Protein AF-F4W8T7-F1 (afdb_monomer)

Mean predicted aligned error: 11.34 Å

pLDDT: mean 70.61, std 18.87, range [29.77, 95.38]

Secondary structure (DSSP, 8-state):
--EEEEEEEEEEE-GGG--------TT---THHHHHHHHHTT-EEEEEE-SS-SSHHHHHHHHHHHHHHHHHHHHHHHSEEEEEEEEEEEEE-SS-EEEEEEEPPPEEEETTS-HHHHHIIIIIHHHHHHHHHHHHHTT-

Nearest PDB structures (foldseek):
  8ji1-assembly1_B-2  TM=2.856E-01  e=7.007E-01  Plasmodium falciparum
  3k5e-assembly2_B  TM=2.995E-01  e=7.930E-01  Homo sapiens
  2xae-assembly1_B  TM=3.652E-01  e=3.962E+00  Homo sapiens
  2zf3-assembly2_D  TM=2.822E-01  e=9.547E-01  Chromobacterium violaceum
  6hkx-assembly1_A  TM=2.623E-01  e=1.384E+00  Homo sapiens

Solvent-accessible surface area (backbone atoms only — not comparable to full-atom values): 8208 Å² total; per-residue (Å²): 109,63,40,53,34,36,43,38,39,41,35,31,56,62,79,87,82,66,85,75,90,84,81,82,79,97,78,80,90,52,80,72,48,59,67,48,44,36,68,72,52,59,47,45,78,49,76,49,72,47,89,81,50,83,48,70,67,62,45,50,59,67,45,39,61,61,53,52,51,55,51,49,58,46,18,73,75,50,56,24,28,36,38,37,45,34,40,38,37,36,48,32,59,99,90,49,73,48,80,46,75,46,72,45,73,71,40,82,40,46,76,84,54,59,62,68,64,45,43,44,66,54,47,48,49,70,52,46,56,65,49,53,60,50,55,60,68,71,71,113

Structure (mmCIF, N/CA/C/O backbone):
data_AF-F4W8T7-F1
#
_entry.id   AF-F4W8T7-F1
#
loop_
_atom_site.group_PDB
_atom_site.id
_atom_site.type_symbol
_atom_site.label_atom_id
_atom_site.label_alt_id
_atom_site.label_comp_id
_atom_site.label_asym_id
_atom_site.label_entity_id
_atom_site.label_seq_id
_atom_site.pdbx_PDB_ins_code
_atom_site.Cartn_x
_atom_site.Cartn_y
_atom_site.Cartn_z
_atom_site.occupancy
_atom_site.B_iso_or_equiv
_atom_site.auth_seq_id
_atom_site.auth_comp_id
_atom_site.auth_asym_id
_atom_site.auth_atom_id
_atom_site.pdbx_PDB_model_num
ATOM 1 N N . MET A 1 1 ? 9.754 -7.890 -20.871 1.00 45.62 1 MET A N 1
ATOM 2 C CA . MET A 1 1 ? 9.821 -7.320 -19.518 1.00 45.62 1 MET A CA 1
ATOM 3 C C . MET A 1 1 ? 8.968 -8.198 -18.635 1.00 45.62 1 MET A C 1
ATOM 5 O O . MET A 1 1 ? 7.752 -8.147 -18.746 1.00 45.62 1 MET A O 1
ATOM 9 N N . THR A 1 2 ? 9.601 -9.090 -17.881 1.00 39.44 2 THR A N 1
ATOM 10 C CA . THR A 1 2 ? 8.903 -9.919 -16.893 1.00 39.44 2 THR A CA 1
ATOM 11 C C . THR A 1 2 ? 8.997 -9.175 -15.579 1.00 39.44 2 THR A C 1
ATOM 13 O O . THR A 1 2 ? 10.105 -8.836 -15.172 1.00 39.44 2 THR A O 1
ATOM 16 N N . LEU A 1 3 ? 7.847 -8.862 -14.989 1.00 50.06 3 LEU A N 1
ATOM 17 C CA . LEU A 1 3 ? 7.747 -8.093 -13.760 1.00 50.06 3 LEU A CA 1
ATOM 18 C C . LEU A 1 3 ? 7.108 -8.974 -12.692 1.00 50.06 3 LEU A C 1
ATOM 20 O O . LEU A 1 3 ? 5.887 -9.077 -12.612 1.00 50.06 3 LEU A O 1
ATOM 24 N N . VAL A 1 4 ? 7.932 -9.653 -11.896 1.00 50.31 4 VAL A N 1
ATOM 25 C CA . VAL A 1 4 ? 7.431 -10.389 -10.731 1.00 50.31 4 VAL A CA 1
ATOM 26 C C . VAL A 1 4 ? 7.288 -9.372 -9.612 1.00 50.31 4 VAL A C 1
ATOM 28 O O . VAL A 1 4 ? 8.290 -8.880 -9.096 1.00 50.31 4 VAL A O 1
ATOM 31 N N . MET A 1 5 ? 6.045 -9.009 -9.302 1.00 53.19 5 MET A N 1
ATOM 32 C CA . MET A 1 5 ? 5.715 -8.116 -8.195 1.00 53.19 5 MET A CA 1
ATOM 33 C C . MET A 1 5 ? 5.039 -8.898 -7.086 1.00 53.19 5 MET A C 1
ATOM 35 O O . MET A 1 5 ? 4.165 -9.717 -7.362 1.00 53.19 5 MET A O 1
ATOM 39 N N . SER A 1 6 ? 5.425 -8.639 -5.844 1.00 49.41 6 SER A N 1
ATOM 40 C CA . SER A 1 6 ? 4.713 -9.143 -4.678 1.00 49.41 6 SER A CA 1
ATOM 41 C C . SER A 1 6 ? 4.442 -8.017 -3.695 1.00 49.41 6 SER A C 1
ATOM 43 O O . SER A 1 6 ? 5.385 -7.306 -3.339 1.00 49.41 6 SER A O 1
ATOM 45 N N . THR A 1 7 ? 3.211 -7.921 -3.204 1.00 50.97 7 THR A N 1
ATOM 46 C CA . THR A 1 7 ? 2.872 -7.078 -2.051 1.00 50.97 7 THR A CA 1
ATOM 47 C C . THR A 1 7 ? 2.668 -7.977 -0.843 1.00 50.97 7 THR A C 1
ATOM 49 O O . THR A 1 7 ? 1.781 -8.825 -0.871 1.00 50.97 7 THR A O 1
ATOM 52 N N . LEU A 1 8 ? 3.494 -7.811 0.189 1.00 51.66 8 LEU A N 1
ATOM 53 C CA . LEU A 1 8 ? 3.385 -8.496 1.474 1.00 51.66 8 LEU A CA 1
ATOM 54 C C . LEU A 1 8 ? 2.742 -7.550 2.486 1.00 51.66 8 LEU A C 1
ATOM 56 O O . LE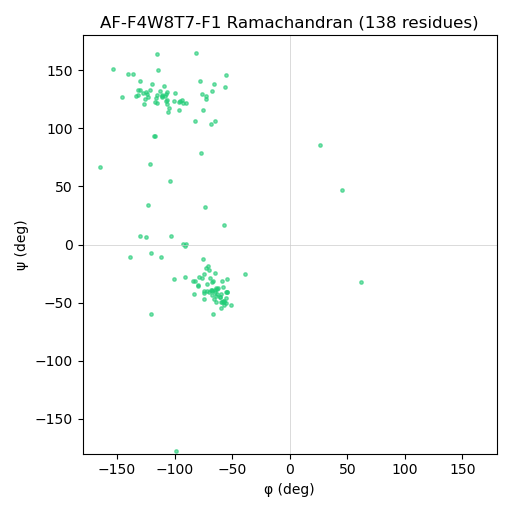U A 1 8 ? 3.274 -6.467 2.723 1.00 51.66 8 LEU A O 1
ATOM 60 N N . ALA A 1 9 ? 1.634 -7.967 3.088 1.00 59.00 9 ALA A N 1
ATOM 61 C CA . ALA A 1 9 ? 1.001 -7.269 4.196 1.00 59.00 9 ALA A CA 1
ATOM 62 C C . ALA A 1 9 ? 1.140 -8.092 5.476 1.00 59.00 9 ALA A C 1
ATOM 64 O O . ALA A 1 9 ? 0.768 -9.266 5.495 1.00 59.00 9 ALA A O 1
ATOM 65 N N . THR A 1 10 ? 1.645 -7.471 6.539 1.00 60.06 10 THR A N 1
ATOM 66 C CA . THR A 1 10 ? 1.698 -8.063 7.881 1.00 60.06 10 THR A CA 1
ATOM 67 C C . THR A 1 10 ? 0.820 -7.255 8.822 1.00 60.06 10 THR A C 1
ATOM 69 O O . THR A 1 10 ? 1.061 -6.058 8.998 1.00 60.06 10 THR A O 1
ATOM 72 N N . LEU A 1 11 ? -0.170 -7.908 9.430 1.00 64.81 11 LEU A N 1
ATOM 73 C CA . LEU A 1 11 ? -1.116 -7.310 10.369 1.00 64.81 11 LEU A CA 1
ATOM 74 C C . LEU A 1 11 ? -0.815 -7.795 11.778 1.00 64.81 11 LEU A C 1
ATOM 76 O O . LEU A 1 11 ? -0.753 -8.999 12.010 1.00 64.81 11 LEU A O 1
ATOM 80 N N . THR A 1 12 ? -0.664 -6.866 12.714 1.00 64.00 12 THR A N 1
ATOM 81 C CA . THR A 1 12 ? -0.526 -7.179 14.141 1.00 64.00 12 THR A CA 1
ATOM 82 C C . THR A 1 12 ? -1.584 -6.407 14.929 1.00 64.00 12 THR A C 1
ATOM 84 O O . THR A 1 12 ? -1.619 -5.179 14.793 1.00 64.00 12 THR A O 1
ATOM 87 N N . PRO A 1 13 ? -2.430 -7.062 15.745 1.00 64.50 13 PRO A N 1
ATOM 88 C CA . PRO A 1 13 ? -3.364 -6.376 16.636 1.00 64.50 13 PRO A CA 1
ATOM 89 C C . PRO A 1 13 ? -2.638 -5.390 17.556 1.00 64.50 13 PRO A C 1
ATOM 91 O O . PRO A 1 13 ? -1.500 -5.632 17.972 1.00 64.50 13 PRO A O 1
ATOM 94 N N . PHE A 1 14 ? -3.288 -4.276 17.885 1.00 59.50 14 PHE A N 1
ATOM 95 C CA . PHE A 1 14 ? -2.729 -3.314 18.830 1.00 59.50 14 PHE A CA 1
ATOM 96 C C . PHE A 1 14 ? -2.799 -3.885 20.257 1.00 59.50 14 PHE A C 1
ATOM 98 O O . PHE A 1 14 ? -3.857 -4.300 20.719 1.00 59.50 14 PHE A O 1
ATOM 105 N N . LEU A 1 15 ? -1.662 -3.942 20.960 1.00 51.97 15 LEU A N 1
ATOM 106 C CA . LEU A 1 15 ? -1.483 -4.640 22.250 1.00 51.97 15 LEU A CA 1
ATOM 107 C C . LEU A 1 15 ? -2.142 -3.936 23.459 1.00 51.97 15 LEU A C 1
ATOM 109 O O . LEU A 1 15 ? -1.606 -3.998 24.564 1.00 51.97 15 LEU A O 1
ATOM 113 N N . GLN A 1 16 ? -3.268 -3.243 23.284 1.00 47.97 16 GLN A N 1
ATOM 114 C CA . GLN A 1 16 ? -3.939 -2.554 24.395 1.00 47.97 16 GLN A CA 1
ATOM 115 C C . GLN A 1 16 ? -4.707 -3.506 25.333 1.00 47.97 16 GLN A C 1
ATOM 117 O O . GLN A 1 16 ? -4.988 -3.109 26.458 1.00 47.97 16 GLN A O 1
ATOM 122 N N . ASP A 1 17 ? -4.908 -4.773 24.944 1.00 44.56 17 ASP A N 1
ATOM 123 C CA . ASP A 1 17 ? -5.636 -5.788 25.729 1.00 44.56 17 ASP A CA 1
ATOM 124 C C . ASP A 1 17 ? -4.827 -7.066 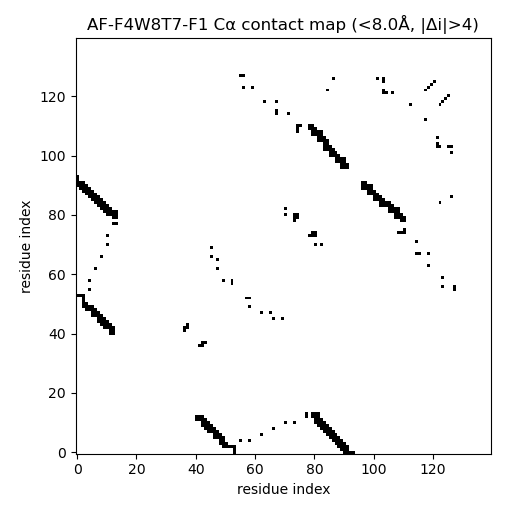26.035 1.00 44.56 17 ASP A C 1
ATOM 126 O O . ASP A 1 17 ? -5.378 -8.166 26.107 1.00 44.56 17 ASP A O 1
ATOM 130 N N . ILE A 1 18 ? -3.507 -6.972 26.243 1.00 41.25 18 ILE A N 1
ATOM 131 C CA . ILE A 1 18 ? -2.773 -8.117 26.804 1.00 41.25 18 ILE A CA 1
ATOM 132 C C . ILE A 1 18 ? -2.737 -8.045 28.341 1.00 41.25 18 ILE A C 1
ATOM 134 O O . ILE A 1 18 ? -2.156 -7.102 28.888 1.00 41.25 18 ILE A O 1
ATOM 138 N N . PRO A 1 19 ? -3.237 -9.064 29.074 1.00 34.22 19 PRO A N 1
ATOM 139 C CA . PRO A 1 19 ? -2.915 -9.215 30.486 1.00 34.22 19 PRO A CA 1
ATOM 140 C C . PRO A 1 19 ? -1.412 -9.503 30.639 1.00 34.22 19 PRO A C 1
ATOM 142 O O . PRO A 1 19 ? -0.937 -10.583 30.310 1.00 34.22 19 PRO A O 1
ATOM 145 N N . ASN A 1 20 ? -0.671 -8.490 31.098 1.00 32.09 20 ASN A N 1
ATOM 146 C CA . ASN A 1 20 ? 0.682 -8.519 31.670 1.00 32.09 20 ASN A CA 1
ATOM 147 C C . ASN A 1 20 ? 1.599 -9.687 31.212 1.00 32.09 20 ASN A C 1
ATOM 149 O O . ASN A 1 20 ? 1.724 -10.701 31.901 1.00 32.09 20 ASN A O 1
ATOM 153 N N . ILE A 1 21 ? 2.299 -9.535 30.076 1.00 42.34 21 ILE A N 1
ATOM 154 C CA . ILE A 1 21 ? 3.412 -10.428 29.686 1.00 42.34 21 ILE A CA 1
ATOM 155 C C . ILE A 1 21 ? 4.640 -10.049 30.516 1.00 42.34 21 ILE A C 1
ATOM 157 O O . ILE A 1 21 ? 5.556 -9.367 30.061 1.00 42.34 21 ILE A O 1
ATOM 161 N N . SER A 1 22 ? 4.665 -10.508 31.759 1.00 35.16 22 SER A N 1
ATOM 162 C CA . SER A 1 22 ? 5.856 -10.502 32.599 1.00 35.16 22 SER A CA 1
ATOM 163 C C . SER A 1 22 ? 6.449 -11.907 32.686 1.00 35.16 22 SER A C 1
ATOM 165 O O . SER A 1 22 ? 6.582 -12.417 33.792 1.00 35.16 22 SER A O 1
ATOM 167 N N . LEU A 1 23 ? 6.765 -12.587 31.571 1.00 42.69 23 LEU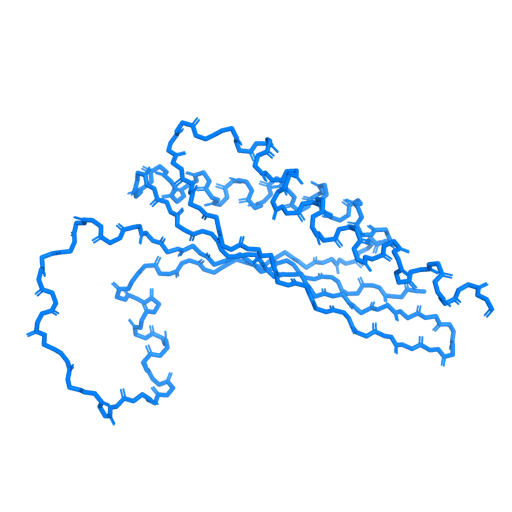 A N 1
ATOM 168 C CA . LEU A 1 23 ? 7.541 -13.835 31.669 1.00 42.69 23 LEU A CA 1
ATOM 169 C C . LEU A 1 23 ? 8.170 -14.356 30.361 1.00 42.69 23 LEU A C 1
ATOM 171 O O . LEU A 1 23 ? 7.821 -15.450 29.955 1.00 42.69 23 LEU A O 1
ATOM 175 N N . PHE A 1 24 ? 9.156 -13.687 29.745 1.00 34.22 24 PHE A N 1
ATOM 176 C CA . PHE A 1 24 ? 10.159 -14.438 28.955 1.00 34.22 24 PHE A CA 1
ATOM 177 C C . PHE A 1 24 ? 11.569 -13.814 29.030 1.00 34.22 24 PHE A C 1
ATOM 179 O O . PHE A 1 24 ? 11.726 -12.621 28.767 1.00 34.22 24 PHE A O 1
ATOM 186 N N . PRO A 1 25 ? 12.613 -14.590 29.398 1.00 29.77 25 PRO A N 1
ATOM 187 C CA . PRO A 1 25 ? 13.984 -14.101 29.497 1.00 29.77 25 PRO A CA 1
ATOM 188 C C . PRO A 1 25 ? 14.676 -13.974 28.126 1.00 29.77 25 PRO A C 1
ATOM 190 O O . PRO A 1 25 ? 14.578 -14.832 27.254 1.00 29.77 25 PRO A O 1
ATOM 193 N N . SER A 1 26 ? 15.446 -12.892 28.011 1.00 36.84 26 SER A N 1
ATOM 194 C CA . SER A 1 26 ? 16.116 -12.260 26.855 1.00 36.84 26 SER A CA 1
ATOM 195 C C . SER A 1 26 ? 17.110 -13.103 26.009 1.00 36.84 26 SER A C 1
ATOM 197 O O . SER A 1 26 ? 17.917 -12.540 25.277 1.00 36.84 26 SER A O 1
ATOM 199 N N . LYS A 1 27 ? 17.130 -14.444 26.075 1.00 34.84 27 LYS A N 1
ATOM 200 C CA . LYS A 1 27 ? 18.226 -15.233 25.453 1.00 34.84 27 LYS A CA 1
ATOM 201 C C . LYS A 1 27 ? 17.855 -16.404 24.542 1.00 34.84 27 LYS A C 1
ATOM 203 O O . LYS A 1 27 ? 18.758 -17.089 24.081 1.00 34.84 27 LYS A O 1
ATOM 208 N N . ALA A 1 28 ? 16.587 -16.600 24.205 1.00 33.69 28 ALA A N 1
ATOM 209 C CA . ALA A 1 28 ? 16.202 -17.542 23.155 1.00 33.69 28 ALA A CA 1
ATOM 210 C C . ALA A 1 28 ? 15.513 -16.759 22.037 1.00 33.69 28 ALA A C 1
ATOM 212 O O . ALA A 1 28 ? 14.325 -16.481 22.122 1.00 33.69 28 ALA A O 1
ATOM 213 N N . VAL A 1 29 ? 16.266 -16.338 21.022 1.00 44.62 29 VAL A N 1
ATOM 214 C CA . VAL A 1 29 ? 15.740 -15.753 19.778 1.00 44.62 29 VAL A CA 1
ATOM 215 C C . VAL A 1 29 ? 16.257 -16.636 18.652 1.00 44.62 29 VAL A C 1
ATOM 217 O O . VAL A 1 29 ? 17.149 -16.256 17.907 1.00 44.62 29 VAL A O 1
ATOM 220 N N . ASP A 1 30 ? 15.740 -17.860 18.595 1.00 37.06 30 ASP A N 1
ATOM 221 C CA . ASP A 1 30 ? 16.011 -18.795 17.508 1.00 37.06 30 ASP A CA 1
ATOM 222 C C . ASP A 1 30 ? 14.723 -19.066 16.733 1.00 37.06 30 ASP A C 1
ATOM 224 O O . ASP A 1 30 ? 13.622 -19.006 17.280 1.00 37.06 30 ASP A O 1
ATOM 228 N N . LEU A 1 31 ? 14.891 -19.351 15.443 1.00 38.28 31 LEU A N 1
ATOM 229 C CA . LEU A 1 31 ? 13.917 -19.467 14.347 1.00 38.28 31 LEU A CA 1
ATOM 230 C C . LEU A 1 31 ? 12.558 -20.138 14.683 1.00 38.28 31 LEU A C 1
ATOM 232 O O . LEU A 1 31 ? 11.550 -19.824 14.052 1.00 38.28 31 LEU A O 1
ATOM 236 N N . ALA A 1 32 ? 12.493 -21.003 15.702 1.00 32.22 32 ALA A N 1
ATOM 237 C CA . ALA A 1 32 ? 11.254 -21.592 16.233 1.00 32.22 32 ALA A CA 1
ATOM 238 C C . ALA A 1 32 ? 10.302 -20.559 16.878 1.00 32.22 32 ALA A C 1
ATOM 240 O O . ALA A 1 32 ? 9.082 -20.748 16.908 1.00 32.22 32 ALA A O 1
ATOM 241 N N . ASN A 1 33 ? 10.836 -19.428 17.342 1.00 39.69 33 ASN A N 1
ATOM 242 C CA . ASN A 1 33 ? 10.043 -18.345 17.904 1.00 39.69 33 ASN A CA 1
ATOM 243 C C . ASN A 1 33 ? 9.300 -17.553 16.834 1.00 39.69 33 ASN A C 1
ATOM 245 O O . ASN A 1 33 ? 8.247 -17.029 17.147 1.00 39.69 33 ASN A O 1
ATOM 249 N N . LEU A 1 34 ? 9.753 -17.509 15.577 1.00 43.41 34 LEU A N 1
ATOM 250 C CA . LEU A 1 34 ? 9.031 -16.776 14.530 1.00 43.41 34 LEU A CA 1
ATOM 251 C C . LEU A 1 34 ? 7.645 -17.397 14.269 1.00 43.41 34 LEU A C 1
ATOM 253 O O . LEU A 1 34 ? 6.646 -16.688 14.264 1.00 43.41 34 LEU A O 1
ATOM 257 N N . ALA A 1 35 ? 7.571 -18.730 14.176 1.00 43.25 35 ALA A N 1
ATOM 258 C CA . ALA A 1 35 ? 6.307 -19.461 14.0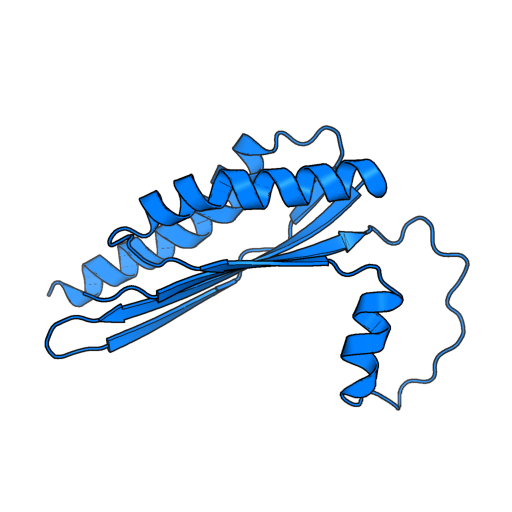27 1.00 43.25 35 ALA A CA 1
ATOM 259 C C . ALA A 1 35 ? 5.425 -19.410 15.292 1.00 43.25 35 ALA A C 1
ATOM 261 O O . ALA A 1 35 ? 4.199 -19.484 15.215 1.00 43.25 35 ALA A O 1
ATOM 262 N N . THR A 1 36 ? 6.045 -19.282 16.469 1.00 39.59 36 THR A N 1
ATOM 263 C CA . THR A 1 36 ? 5.335 -19.190 17.754 1.00 39.59 36 THR A CA 1
ATOM 264 C C . THR A 1 36 ? 4.844 -17.761 18.025 1.00 39.59 36 THR A C 1
ATOM 266 O O . THR A 1 36 ? 3.768 -17.591 18.587 1.00 39.59 36 THR A O 1
ATOM 269 N N . MET A 1 37 ? 5.563 -16.737 17.553 1.00 45.94 37 MET A N 1
ATOM 270 C CA . MET A 1 37 ? 5.150 -15.329 17.549 1.00 45.94 37 MET A CA 1
ATOM 271 C C . MET A 1 37 ? 3.975 -15.099 16.593 1.00 45.94 37 MET A C 1
ATOM 273 O O . MET A 1 37 ? 3.040 -14.405 16.971 1.00 45.94 37 MET A O 1
ATOM 277 N N . ASP A 1 38 ? 3.968 -15.741 15.420 1.00 50.56 38 ASP A N 1
ATOM 278 C CA . ASP A 1 38 ? 2.837 -15.716 14.475 1.00 50.56 38 ASP A CA 1
ATOM 279 C C . ASP A 1 38 ? 1.530 -16.177 15.158 1.00 50.56 38 ASP A C 1
ATOM 281 O O . ASP A 1 38 ? 0.481 -15.549 15.022 1.00 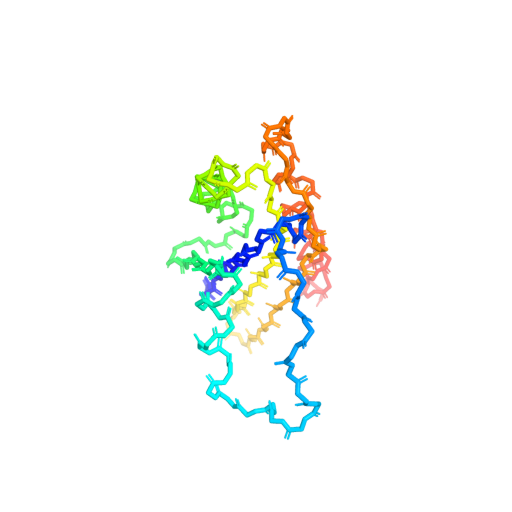50.56 38 ASP A O 1
ATOM 285 N N . LYS A 1 39 ? 1.629 -17.217 16.006 1.00 47.06 39 LYS A N 1
ATOM 286 C CA . LYS A 1 39 ? 0.528 -17.765 16.822 1.00 47.06 39 LYS A CA 1
ATOM 287 C C . LYS A 1 39 ? 0.205 -16.990 18.104 1.00 47.06 39 LYS A C 1
ATOM 289 O O . LYS A 1 39 ? -0.954 -16.975 18.500 1.00 47.06 39 LYS A O 1
ATOM 294 N N . LEU A 1 40 ? 1.192 -16.407 18.788 1.00 45.88 40 LEU A N 1
ATOM 295 C CA . LEU A 1 40 ? 0.991 -15.689 20.059 1.00 45.88 40 LEU A CA 1
ATOM 296 C C . LEU A 1 40 ? 0.558 -14.232 19.861 1.00 45.88 40 LEU A C 1
ATOM 298 O O . LEU A 1 40 ? -0.178 -13.704 20.687 1.00 45.88 40 LEU A O 1
ATOM 302 N N . TYR A 1 41 ? 0.995 -13.593 18.775 1.00 52.72 41 TYR A N 1
ATOM 303 C CA . TYR A 1 41 ? 0.685 -12.198 18.450 1.00 52.72 41 TYR A CA 1
ATOM 304 C C . TYR A 1 41 ? -0.390 -12.062 17.359 1.00 52.72 41 TYR A C 1
ATOM 306 O O . TYR A 1 41 ? -0.639 -10.945 16.914 1.00 52.72 41 TYR A O 1
ATOM 314 N N . ASN A 1 42 ? -1.031 -13.165 16.933 1.00 63.34 42 ASN A N 1
ATOM 315 C CA . ASN A 1 42 ? -2.007 -13.207 15.829 1.00 63.34 42 ASN A CA 1
ATOM 316 C C . ASN A 1 42 ? -1.517 -12.430 14.597 1.00 63.34 42 ASN A C 1
ATOM 318 O O . ASN A 1 42 ? -2.234 -11.594 14.042 1.00 63.34 42 ASN A O 1
ATOM 322 N N . ILE A 1 43 ? -0.265 -12.666 14.206 1.00 61.59 43 ILE A N 1
ATOM 323 C CA . ILE A 1 43 ? 0.322 -11.969 13.068 1.00 61.59 43 ILE A CA 1
ATOM 324 C C . ILE A 1 43 ? -0.274 -12.582 11.799 1.00 61.59 43 ILE A C 1
ATOM 326 O O . ILE A 1 43 ? -0.087 -13.763 11.523 1.00 61.59 43 ILE A O 1
ATOM 330 N N . LEU A 1 44 ? -1.031 -11.798 11.028 1.00 67.81 44 LEU A N 1
ATOM 331 C CA . LEU A 1 44 ? -1.563 -12.252 9.743 1.00 67.81 44 LEU A CA 1
ATOM 332 C C . LEU A 1 44 ? -0.648 -11.777 8.623 1.00 67.81 44 LEU A C 1
ATOM 334 O O . LEU A 1 44 ? -0.457 -10.574 8.448 1.00 67.81 44 LEU A O 1
ATOM 338 N N . THR A 1 45 ? -0.136 -12.718 7.834 1.00 66.19 45 THR A N 1
ATOM 339 C CA . THR A 1 45 ? 0.682 -12.419 6.657 1.00 66.19 45 THR A CA 1
ATOM 340 C C . THR A 1 45 ? -0.072 -12.774 5.375 1.00 66.19 45 THR A C 1
ATOM 342 O O . THR A 1 45 ? -0.575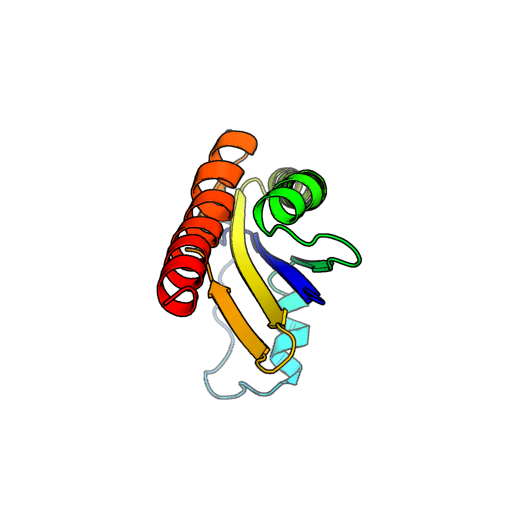 -13.889 5.231 1.00 66.19 45 THR A O 1
ATOM 345 N N . GLY A 1 46 ? -0.154 -11.834 4.431 1.00 66.88 46 GLY A N 1
ATOM 346 C CA . GLY A 1 46 ? -0.760 -12.034 3.111 1.00 66.88 46 GLY A CA 1
ATOM 347 C C . GLY A 1 46 ? 0.157 -11.560 1.988 1.00 66.88 46 GLY A C 1
ATOM 348 O O . GLY A 1 46 ? 0.813 -10.533 2.135 1.00 66.88 46 GLY A O 1
ATOM 349 N N . ALA A 1 47 ? 0.200 -12.298 0.875 1.00 70.12 47 ALA A N 1
ATOM 350 C CA . ALA A 1 47 ? 0.992 -11.947 -0.301 1.00 70.12 47 ALA A CA 1
ATOM 351 C C . ALA A 1 47 ? 0.133 -11.957 -1.574 1.00 70.12 47 ALA A C 1
ATOM 353 O O . ALA A 1 47 ? -0.552 -12.944 -1.844 1.00 70.12 47 ALA A O 1
ATOM 354 N N . VAL A 1 48 ? 0.204 -10.888 -2.372 1.00 70.50 48 VAL A N 1
ATOM 355 C CA . VAL A 1 48 ? -0.388 -10.823 -3.721 1.00 70.50 48 VAL A CA 1
ATOM 356 C C . VAL A 1 48 ? 0.742 -10.869 -4.735 1.00 70.50 48 VAL A C 1
ATOM 358 O O . VAL A 1 48 ? 1.636 -10.033 -4.654 1.00 70.50 48 VAL A O 1
ATOM 361 N N . ILE A 1 49 ? 0.729 -11.836 -5.659 1.00 70.81 49 ILE A N 1
ATOM 362 C CA . ILE A 1 49 ? 1.790 -12.028 -6.658 1.00 70.81 49 ILE A CA 1
ATOM 363 C C . ILE A 1 49 ? 1.261 -11.681 -8.046 1.00 70.81 49 ILE A C 1
ATOM 365 O O . ILE A 1 49 ? 0.257 -12.223 -8.505 1.00 70.81 49 ILE A O 1
ATOM 369 N N . ASN A 1 50 ? 1.982 -10.807 -8.734 1.00 71.81 50 ASN A N 1
ATOM 370 C CA . ASN A 1 50 ? 1.723 -10.456 -10.114 1.00 71.81 50 ASN A CA 1
ATOM 371 C C . ASN A 1 50 ? 2.119 -11.588 -11.071 1.00 71.81 50 ASN A C 1
ATOM 373 O O . ASN A 1 50 ? 3.274 -12.013 -11.083 1.00 71.81 50 ASN A O 1
ATOM 377 N N . SER A 1 51 ? 1.193 -11.995 -11.938 1.00 61.06 51 SER A N 1
ATOM 378 C CA . SER A 1 51 ? 1.476 -12.894 -13.062 1.00 61.06 51 SER A CA 1
ATOM 379 C C . SER A 1 51 ? 1.625 -12.167 -14.406 1.00 61.06 51 SER A C 1
ATOM 381 O O . SER A 1 51 ? 2.392 -12.633 -15.245 1.00 61.06 51 SER A O 1
ATOM 383 N N . ASN A 1 52 ? 0.949 -11.025 -14.612 1.00 67.38 52 ASN A N 1
ATOM 384 C CA . ASN A 1 52 ? 0.713 -10.462 -15.953 1.00 67.38 52 ASN A CA 1
ATOM 385 C C . ASN A 1 52 ? 0.858 -8.929 -16.084 1.00 67.38 52 ASN A C 1
ATOM 387 O O . ASN A 1 52 ? 0.866 -8.406 -17.199 1.00 67.38 52 ASN A O 1
ATOM 391 N N . HIS A 1 53 ? 0.959 -8.175 -14.991 1.00 64.31 53 HIS A N 1
ATOM 392 C CA . HIS A 1 53 ? 1.055 -6.716 -15.032 1.00 64.31 53 HIS A CA 1
ATOM 393 C C . HIS A 1 53 ? 2.450 -6.257 -15.452 1.00 64.31 53 HIS A C 1
ATOM 395 O O . HIS A 1 53 ? 3.463 -6.643 -14.876 1.00 64.31 53 HIS A O 1
ATOM 401 N N . ILE A 1 54 ? 2.480 -5.369 -16.441 1.00 68.50 54 ILE A N 1
ATOM 402 C CA . ILE A 1 54 ? 3.689 -4.685 -16.918 1.00 68.50 54 ILE A CA 1
ATOM 403 C C . ILE A 1 54 ? 3.885 -3.362 -16.159 1.00 68.50 54 ILE A C 1
ATOM 405 O O . ILE A 1 54 ? 5.009 -2.900 -15.995 1.00 68.50 54 ILE A O 1
ATOM 409 N N . LYS A 1 55 ? 2.797 -2.748 -15.678 1.00 80.31 55 LYS A N 1
ATOM 410 C CA . LYS A 1 55 ? 2.814 -1.454 -14.985 1.00 80.31 55 LYS A CA 1
ATOM 411 C C . LYS A 1 55 ? 2.586 -1.646 -13.479 1.00 80.31 55 LYS A C 1
ATOM 413 O O . LYS A 1 55 ? 1.539 -2.193 -13.130 1.00 80.31 55 LYS A O 1
ATOM 418 N N . PRO A 1 56 ? 3.491 -1.161 -12.605 1.00 81.56 56 PRO A N 1
ATOM 419 C CA . PRO A 1 56 ? 3.329 -1.246 -11.153 1.00 81.56 56 PRO A CA 1
ATOM 420 C C . PRO A 1 56 ? 2.017 -0.653 -10.633 1.00 81.56 56 PRO A C 1
ATOM 422 O O . PRO A 1 56 ? 1.364 -1.283 -9.814 1.00 81.56 56 PRO A O 1
ATOM 425 N N . GLN A 1 57 ? 1.580 0.493 -11.168 1.00 87.56 57 GLN A N 1
ATOM 426 C CA . GLN A 1 57 ? 0.323 1.136 -10.762 1.00 87.56 57 GLN A CA 1
ATOM 427 C C . GLN A 1 57 ? -0.890 0.217 -10.944 1.00 87.56 57 GLN A C 1
ATOM 429 O O . GLN A 1 57 ? -1.650 0.020 -10.007 1.00 87.56 57 GLN A O 1
ATOM 434 N N . ARG A 1 58 ? -1.024 -0.420 -12.115 1.00 84.44 58 ARG A N 1
ATOM 435 C CA . ARG A 1 58 ? -2.134 -1.351 -12.385 1.00 84.44 58 ARG A CA 1
ATOM 436 C C . ARG A 1 58 ? -2.124 -2.552 -11.450 1.00 84.44 58 ARG A C 1
ATOM 438 O O . ARG A 1 58 ? -3.172 -2.986 -11.006 1.00 84.44 58 ARG A O 1
ATOM 445 N N . PHE A 1 59 ? -0.939 -3.060 -11.122 1.00 83.62 59 PHE A N 1
ATOM 446 C CA . PHE A 1 59 ? -0.831 -4.130 -10.139 1.00 83.62 59 PHE A CA 1
ATOM 447 C C . PHE A 1 59 ? -1.266 -3.690 -8.740 1.00 83.62 59 PHE A C 1
ATOM 449 O O . PHE A 1 59 ? -1.915 -4.470 -8.059 1.00 83.62 59 PHE A O 1
ATOM 456 N N . LEU A 1 60 ? -0.911 -2.480 -8.300 1.00 85.81 60 LEU A N 1
ATOM 457 C CA . LEU A 1 60 ? -1.332 -1.973 -6.992 1.00 85.81 60 LEU A CA 1
ATOM 458 C C . LEU A 1 60 ? -2.841 -1.712 -6.949 1.00 85.81 60 LEU A C 1
ATOM 460 O O . LEU A 1 60 ? -3.470 -2.053 -5.959 1.00 85.81 60 LEU A O 1
ATOM 464 N N . GLU A 1 61 ? -3.433 -1.195 -8.026 1.00 87.25 61 GLU A N 1
ATOM 465 C CA . GLU A 1 61 ? -4.892 -1.068 -8.148 1.00 87.25 61 GLU A CA 1
ATOM 466 C C . GLU A 1 61 ? -5.579 -2.435 -7.981 1.00 87.25 61 GLU A C 1
ATOM 468 O O . GLU A 1 61 ? -6.431 -2.591 -7.109 1.00 87.25 61 GLU A O 1
ATOM 473 N N . ASP A 1 62 ? -5.143 -3.452 -8.733 1.00 83.44 62 ASP A N 1
ATOM 474 C CA . ASP A 1 62 ? -5.757 -4.788 -8.701 1.00 83.44 62 ASP A CA 1
ATOM 475 C C . ASP A 1 62 ? -5.457 -5.554 -7.396 1.00 83.44 62 ASP A C 1
ATOM 477 O O . ASP A 1 62 ? -6.284 -6.314 -6.889 1.00 83.44 62 ASP A O 1
ATOM 481 N N . ALA A 1 63 ? -4.271 -5.358 -6.811 1.00 82.62 63 ALA A N 1
ATOM 482 C CA . ALA A 1 63 ? -3.922 -5.913 -5.504 1.00 82.62 63 ALA A CA 1
ATOM 483 C C . ALA A 1 63 ? -4.650 -5.198 -4.355 1.00 82.62 63 ALA A C 1
ATOM 485 O O . 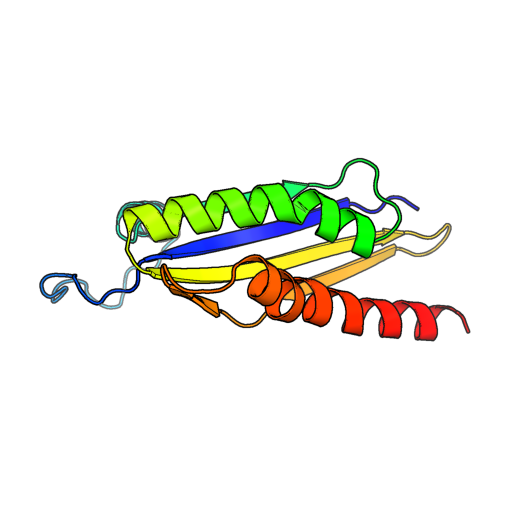ALA A 1 63 ? -4.754 -5.763 -3.260 1.00 82.62 63 ALA A O 1
ATOM 486 N N . GLY A 1 64 ? -5.130 -3.974 -4.593 1.00 84.31 64 GLY A N 1
ATOM 487 C CA . GLY A 1 64 ? -5.807 -3.132 -3.619 1.00 84.31 64 GLY A CA 1
ATOM 488 C C . GLY A 1 64 ? -7.004 -3.826 -3.002 1.00 84.31 64 GLY A C 1
ATOM 489 O O . GLY A 1 64 ? -7.058 -3.937 -1.782 1.00 84.31 64 GLY A O 1
ATOM 490 N N . ASP A 1 65 ? -7.889 -4.398 -3.816 1.00 81.94 65 ASP A N 1
ATOM 491 C CA . ASP A 1 65 ? -9.091 -5.084 -3.330 1.00 81.94 65 ASP A CA 1
ATOM 492 C C . ASP A 1 65 ? -8.760 -6.198 -2.326 1.00 81.94 65 ASP A C 1
ATOM 494 O O . ASP A 1 65 ? -9.336 -6.255 -1.237 1.00 81.94 65 ASP A O 1
ATOM 498 N N . VAL A 1 66 ? -7.758 -7.026 -2.639 1.00 82.25 66 VAL A N 1
ATOM 499 C CA . VAL A 1 66 ? -7.330 -8.138 -1.775 1.00 82.25 66 VAL A CA 1
ATOM 500 C C . VAL A 1 66 ? -6.710 -7.628 -0.473 1.00 82.25 66 VAL A C 1
ATOM 502 O O . VAL A 1 66 ? -6.985 -8.163 0.602 1.00 82.25 66 VAL A O 1
ATOM 505 N N . VAL A 1 67 ? -5.857 -6.601 -0.542 1.00 82.19 67 VAL A N 1
ATOM 506 C CA . VAL A 1 67 ? -5.234 -6.015 0.656 1.00 82.19 67 VAL A CA 1
ATOM 507 C C . VAL A 1 67 ? -6.297 -5.363 1.538 1.00 82.19 67 VAL A C 1
ATOM 509 O O . VAL A 1 67 ? -6.329 -5.610 2.743 1.00 82.19 67 VAL A O 1
ATOM 512 N N . LEU A 1 68 ? -7.191 -4.573 0.946 1.00 87.25 68 LEU A N 1
ATOM 513 C CA . LEU A 1 68 ? -8.264 -3.870 1.639 1.00 87.25 68 LEU A CA 1
ATOM 514 C C . LEU A 1 68 ? -9.218 -4.834 2.344 1.00 87.25 68 LEU A C 1
ATOM 516 O O . LEU A 1 68 ? -9.545 -4.603 3.507 1.00 87.25 68 LEU A O 1
ATOM 520 N N . GLU A 1 69 ? -9.627 -5.918 1.680 1.00 84.12 69 GLU A N 1
ATOM 521 C CA . GLU A 1 69 ? -10.455 -6.974 2.273 1.00 84.12 69 GLU A CA 1
ATOM 522 C C . GLU A 1 69 ? -9.780 -7.566 3.518 1.00 84.12 69 GLU A C 1
ATOM 524 O O . GLU A 1 69 ? -10.369 -7.596 4.596 1.00 84.12 69 GLU A O 1
ATOM 529 N N . ARG A 1 70 ? -8.498 -7.943 3.418 1.00 81.88 70 ARG A N 1
ATOM 530 C CA . ARG A 1 70 ? -7.759 -8.548 4.538 1.00 81.88 70 ARG A CA 1
ATOM 531 C C . ARG A 1 70 ? -7.561 -7.607 5.716 1.00 81.88 70 ARG A C 1
ATOM 533 O O . ARG A 1 70 ? -7.642 -8.051 6.861 1.00 81.88 70 ARG A O 1
ATOM 540 N N . VAL A 1 71 ? -7.285 -6.329 5.460 1.00 84.12 71 VAL A N 1
ATOM 541 C CA . VAL A 1 71 ? -7.144 -5.349 6.542 1.00 84.12 71 VAL A CA 1
ATOM 542 C C . VAL A 1 71 ? -8.502 -5.082 7.193 1.00 84.12 71 VAL A C 1
ATOM 544 O O . VAL A 1 71 ? -8.566 -5.034 8.419 1.00 84.12 71 VAL A O 1
ATOM 547 N N . ARG A 1 72 ? -9.592 -4.977 6.417 1.00 87.88 72 ARG A N 1
ATOM 548 C CA . ARG A 1 72 ? -10.955 -4.809 6.956 1.00 87.88 72 ARG A CA 1
ATOM 549 C C . ARG A 1 72 ? -11.350 -5.970 7.863 1.00 87.88 72 ARG A C 1
ATOM 551 O O . ARG A 1 72 ? -11.729 -5.723 9.004 1.00 87.88 72 ARG A O 1
ATOM 558 N N . ASP A 1 73 ? -11.159 -7.204 7.402 1.00 83.44 73 ASP A N 1
ATOM 559 C CA . ASP A 1 73 ? -11.407 -8.417 8.189 1.00 83.44 73 ASP A CA 1
ATOM 560 C C . ASP A 1 73 ? -10.645 -8.411 9.521 1.00 83.44 73 ASP A C 1
ATOM 562 O O . ASP A 1 73 ? -11.163 -8.825 10.560 1.00 83.44 73 ASP A O 1
ATOM 566 N N . ALA A 1 74 ? -9.391 -7.955 9.508 1.00 82.31 74 ALA A N 1
ATOM 567 C CA . ALA A 1 74 ? -8.562 -7.925 10.705 1.00 82.31 74 ALA A CA 1
ATOM 568 C C . ALA A 1 74 ? -8.977 -6.805 11.674 1.00 82.31 74 ALA A C 1
ATOM 570 O O . ALA A 1 74 ? -9.028 -7.032 12.881 1.00 82.31 74 ALA A O 1
ATOM 571 N N . VAL A 1 75 ? -9.316 -5.621 11.159 1.00 85.75 75 VAL A N 1
ATOM 572 C CA . VAL A 1 75 ? -9.838 -4.500 11.958 1.00 85.75 75 VAL A CA 1
ATOM 573 C C . VAL A 1 75 ? -11.188 -4.851 12.580 1.00 85.75 75 VAL A C 1
ATOM 575 O O . VAL A 1 75 ? -11.441 -4.497 13.728 1.00 85.75 75 VAL A O 1
ATOM 578 N N . GLU A 1 76 ? -12.050 -5.580 11.869 1.00 85.06 76 GLU A N 1
ATOM 579 C CA . GLU A 1 76 ? -13.335 -6.032 12.410 1.00 85.06 76 GLU A CA 1
ATOM 580 C C . GLU A 1 76 ? -13.150 -6.979 13.604 1.00 85.06 76 GLU A C 1
ATOM 582 O O . GLU A 1 76 ? -13.873 -6.863 14.593 1.00 85.06 76 GLU A O 1
ATOM 587 N N . ARG A 1 77 ? -12.142 -7.861 13.550 1.00 82.94 77 ARG A N 1
ATOM 588 C CA . ARG A 1 77 ? -11.835 -8.829 14.618 1.00 82.94 77 ARG A CA 1
ATOM 589 C C . ARG A 1 77 ? -11.076 -8.245 15.809 1.00 82.94 77 ARG A C 1
ATOM 591 O O . ARG A 1 77 ? -11.169 -8.810 16.896 1.00 82.94 77 ARG A O 1
ATOM 598 N N . HIS A 1 78 ? -10.291 -7.188 15.608 1.00 80.25 78 HIS A N 1
ATOM 599 C CA . HIS A 1 78 ? -9.320 -6.707 16.601 1.00 80.25 78 HIS A CA 1
ATOM 600 C C . HIS A 1 78 ? -9.477 -5.229 16.991 1.00 80.25 78 HIS A C 1
ATOM 602 O O . HIS A 1 78 ? -8.624 -4.715 17.709 1.00 80.25 78 HIS A O 1
ATOM 608 N N . ASP A 1 79 ? -10.525 -4.545 16.514 1.00 80.69 79 ASP A N 1
ATOM 609 C CA . ASP A 1 79 ? -10.818 -3.100 16.642 1.00 80.69 79 ASP A CA 1
ATOM 610 C C . ASP A 1 79 ? -9.778 -2.155 16.011 1.00 80.69 79 ASP A C 1
ATOM 612 O O . ASP A 1 79 ? -10.123 -1.091 15.483 1.00 80.69 79 ASP A O 1
ATOM 616 N N . SER A 1 80 ? -8.508 -2.553 16.022 1.00 81.88 80 SER A N 1
ATOM 617 C CA . SER A 1 80 ? -7.398 -1.878 15.373 1.00 81.88 80 SER A CA 1
ATOM 618 C C . SER A 1 80 ? -6.278 -2.853 15.017 1.00 81.88 80 SER A C 1
ATOM 620 O O . SER A 1 80 ? -6.055 -3.867 15.684 1.00 81.88 80 SER A O 1
ATOM 622 N N . VAL A 1 81 ? -5.544 -2.534 13.955 1.00 84.25 81 VAL A N 1
ATOM 623 C CA . VAL A 1 81 ? -4.386 -3.314 13.513 1.00 84.25 81 VAL A CA 1
ATOM 624 C C . VAL A 1 81 ? -3.269 -2.397 13.054 1.00 84.25 81 VAL A C 1
ATOM 626 O O . VAL A 1 81 ? -3.496 -1.344 12.463 1.00 84.25 81 VAL A O 1
ATOM 629 N N . LYS A 1 82 ? -2.036 -2.831 13.275 1.00 86.19 82 LYS A N 1
ATOM 630 C CA . LYS A 1 82 ? -0.861 -2.241 12.651 1.00 86.19 82 LYS A CA 1
ATOM 631 C C . LYS A 1 82 ? -0.529 -3.015 11.384 1.00 86.19 82 LYS A C 1
ATOM 633 O O . LYS A 1 82 ? -0.324 -4.226 11.436 1.00 86.19 82 LYS A O 1
ATOM 638 N N . VAL A 1 83 ? -0.463 -2.302 10.269 1.00 85.19 83 VAL A N 1
ATOM 639 C CA . VAL A 1 83 ? -0.191 -2.830 8.934 1.00 85.19 83 VAL A CA 1
ATOM 640 C C . VAL A 1 83 ? 1.218 -2.455 8.514 1.00 85.19 83 VAL A C 1
ATOM 642 O O . VAL A 1 83 ? 1.609 -1.290 8.588 1.00 85.19 83 VAL A O 1
ATOM 645 N N . ASN A 1 84 ? 1.966 -3.441 8.036 1.00 85.12 84 ASN A N 1
ATOM 646 C CA . ASN A 1 84 ? 3.262 -3.248 7.397 1.00 85.12 84 ASN A CA 1
ATOM 647 C C . ASN A 1 84 ? 3.126 -3.717 5.949 1.00 85.12 84 ASN A C 1
ATOM 649 O O . ASN A 1 84 ? 2.699 -4.854 5.739 1.00 85.12 84 ASN A O 1
ATOM 653 N N . ILE A 1 85 ? 3.468 -2.868 4.976 1.00 83.56 85 ILE A N 1
ATOM 654 C CA . ILE A 1 85 ? 3.450 -3.232 3.557 1.00 83.56 85 ILE A CA 1
ATOM 655 C C . ILE A 1 85 ? 4.873 -3.257 3.007 1.00 83.56 85 ILE A C 1
ATOM 657 O O . ILE A 1 85 ? 5.647 -2.316 3.188 1.00 83.56 85 ILE A O 1
ATOM 661 N N . ALA A 1 86 ? 5.197 -4.331 2.294 1.00 84.31 86 ALA A N 1
ATOM 662 C CA . ALA A 1 86 ? 6.406 -4.431 1.496 1.00 84.31 86 ALA A CA 1
ATOM 663 C C . ALA A 1 86 ? 6.058 -4.774 0.049 1.00 84.31 86 ALA A C 1
ATOM 665 O O . ALA A 1 86 ? 5.318 -5.717 -0.220 1.00 84.31 86 ALA A O 1
ATOM 666 N N . PHE A 1 87 ? 6.633 -4.024 -0.879 1.00 84.31 87 PHE A N 1
ATOM 667 C CA . PHE A 1 87 ? 6.570 -4.271 -2.307 1.00 84.31 87 PHE A CA 1
ATOM 668 C C . PHE A 1 87 ? 7.923 -4.767 -2.793 1.00 84.31 87 PHE A C 1
ATOM 670 O O . PHE A 1 87 ? 8.947 -4.139 -2.538 1.00 84.31 87 PHE A O 1
ATOM 677 N N . ASN A 1 88 ? 7.927 -5.869 -3.533 1.00 81.75 88 ASN A N 1
ATOM 678 C CA . ASN A 1 88 ? 9.119 -6.383 -4.197 1.00 81.75 88 ASN A CA 1
ATOM 679 C C . ASN A 1 88 ? 8.823 -6.499 -5.684 1.00 81.75 88 ASN A C 1
ATOM 681 O O . ASN A 1 88 ? 7.834 -7.129 -6.037 1.00 81.75 88 ASN A O 1
ATOM 685 N N . GLY A 1 89 ? 9.661 -5.911 -6.531 1.00 78.94 89 GLY A N 1
ATOM 686 C CA . GLY A 1 89 ? 9.516 -5.927 -7.981 1.00 78.94 89 GLY A CA 1
ATOM 687 C C . GLY A 1 89 ? 10.834 -6.258 -8.669 1.00 78.94 89 GLY A C 1
ATOM 688 O O . GLY A 1 89 ? 11.853 -5.616 -8.414 1.00 78.94 89 GLY A O 1
ATOM 689 N N . GLU A 1 90 ? 10.812 -7.244 -9.559 1.00 80.44 90 GLU A N 1
ATOM 690 C CA . GLU A 1 90 ? 11.914 -7.525 -10.483 1.00 80.44 90 GLU A CA 1
ATOM 691 C C . GLU A 1 90 ? 11.646 -6.870 -11.839 1.00 80.44 90 GLU A C 1
ATOM 693 O O . GLU A 1 90 ? 10.709 -7.239 -12.535 1.00 80.44 90 GLU A O 1
ATOM 698 N N . PHE A 1 91 ? 12.478 -5.916 -12.243 1.00 77.44 91 PHE A N 1
ATOM 699 C CA . PHE A 1 91 ? 12.354 -5.187 -13.501 1.00 77.44 91 PHE A CA 1
ATOM 700 C C . PHE A 1 91 ? 13.412 -5.679 -14.488 1.00 77.44 91 PHE A C 1
ATOM 702 O O . PHE A 1 91 ? 14.607 -5.481 -14.274 1.00 77.44 91 PHE A O 1
ATOM 709 N N . ALA A 1 92 ? 12.987 -6.321 -15.577 1.00 72.44 92 ALA A N 1
ATOM 710 C CA . ALA A 1 92 ? 13.891 -6.855 -16.597 1.00 72.44 92 ALA A CA 1
ATOM 711 C C . ALA A 1 92 ? 13.689 -6.195 -17.971 1.00 72.44 92 ALA A C 1
ATOM 713 O O . ALA A 1 92 ? 12.607 -6.273 -18.563 1.00 72.44 92 ALA A O 1
ATOM 714 N N . THR A 1 93 ? 14.757 -5.613 -18.513 1.00 73.44 93 THR A N 1
ATOM 715 C CA . THR A 1 93 ? 14.895 -5.247 -19.930 1.00 73.44 93 THR A CA 1
ATOM 716 C C . THR A 1 93 ? 15.699 -6.330 -20.667 1.00 73.44 93 THR A C 1
ATOM 718 O O . THR A 1 93 ? 16.020 -7.362 -20.080 1.00 73.44 93 THR A O 1
ATOM 721 N N . LYS A 1 94 ? 15.973 -6.165 -21.971 1.00 69.69 94 LYS A N 1
ATOM 722 C CA . LYS A 1 94 ? 16.655 -7.205 -22.772 1.00 69.69 94 LYS A CA 1
ATOM 723 C C . LYS A 1 94 ? 18.033 -7.590 -22.214 1.00 69.69 94 LYS A C 1
ATOM 725 O O . LYS A 1 94 ? 18.357 -8.770 -22.227 1.00 69.69 94 LYS A O 1
ATOM 730 N N . ASP A 1 95 ? 18.772 -6.621 -21.671 1.00 75.62 95 ASP A N 1
ATOM 731 C CA . ASP A 1 95 ? 20.172 -6.806 -21.262 1.00 75.62 95 ASP A CA 1
ATOM 732 C C . ASP A 1 95 ? 20.416 -6.544 -19.767 1.00 75.62 95 ASP A C 1
ATOM 734 O O . ASP A 1 95 ? 21.518 -6.768 -19.266 1.00 75.62 95 ASP A O 1
ATOM 738 N N . LYS A 1 96 ? 19.407 -6.049 -19.033 1.00 75.31 96 LYS A N 1
ATOM 739 C CA . LYS A 1 96 ? 19.536 -5.665 -17.622 1.00 75.31 96 LYS A CA 1
ATOM 740 C C . LYS A 1 96 ? 18.353 -6.152 -16.796 1.00 75.31 96 LYS A C 1
ATOM 742 O O . LYS A 1 96 ? 17.214 -6.188 -17.256 1.00 75.31 96 LYS A O 1
ATOM 747 N N . ARG A 1 97 ? 18.636 -6.485 -15.541 1.00 79.06 97 ARG A N 1
ATOM 748 C CA . ARG A 1 97 ? 17.655 -6.862 -14.523 1.00 79.06 97 ARG A CA 1
ATOM 749 C C . ARG A 1 97 ? 17.947 -6.065 -13.259 1.00 79.06 97 ARG A C 1
ATOM 751 O O . ARG A 1 97 ? 19.100 -5.987 -12.844 1.00 79.06 97 ARG A O 1
ATOM 758 N N . ALA A 1 98 ? 16.915 -5.488 -12.665 1.00 80.12 98 ALA A N 1
ATOM 759 C CA . ALA A 1 98 ? 17.002 -4.722 -11.435 1.00 80.12 98 ALA A CA 1
ATOM 760 C C . ALA A 1 98 ? 15.924 -5.187 -10.459 1.00 80.12 98 ALA A C 1
ATOM 762 O O . ALA A 1 98 ? 14.746 -5.228 -10.801 1.00 80.12 98 ALA A O 1
ATOM 763 N N . ASN A 1 99 ? 16.328 -5.494 -9.230 1.00 81.62 99 ASN A N 1
ATOM 764 C CA . ASN A 1 99 ? 15.401 -5.834 -8.158 1.00 81.62 99 ASN A CA 1
ATOM 765 C C . ASN A 1 99 ? 15.190 -4.605 -7.281 1.00 81.62 99 ASN A C 1
ATOM 767 O O . ASN A 1 99 ? 16.154 -3.965 -6.853 1.00 81.62 99 ASN A O 1
ATOM 771 N N . LYS A 1 100 ? 13.930 -4.279 -7.006 1.00 82.88 100 LYS A N 1
ATOM 772 C CA . LYS A 1 100 ? 13.540 -3.204 -6.098 1.00 82.88 100 LYS A CA 1
ATOM 773 C C . LYS A 1 100 ? 12.680 -3.773 -4.988 1.00 82.88 100 LYS A C 1
ATOM 775 O O . LYS A 1 100 ? 11.752 -4.530 -5.244 1.00 82.88 100 LYS A O 1
ATOM 780 N N . SER A 1 101 ? 13.003 -3.383 -3.764 1.00 84.69 101 SER A N 1
ATOM 781 C CA . SER A 1 101 ? 12.189 -3.645 -2.587 1.00 84.69 101 SER A CA 1
ATOM 782 C C . SER A 1 101 ? 11.889 -2.308 -1.926 1.00 84.69 101 SER A C 1
ATOM 784 O O . SER A 1 101 ? 12.799 -1.498 -1.736 1.00 84.69 101 SER A O 1
ATOM 786 N N . ILE A 1 102 ? 10.617 -2.057 -1.644 1.00 84.00 102 ILE A N 1
ATOM 787 C CA . ILE A 1 102 ? 10.119 -0.837 -1.017 1.00 84.00 102 ILE A CA 1
ATOM 788 C C . ILE A 1 102 ? 9.294 -1.274 0.182 1.00 84.00 102 ILE A C 1
ATOM 790 O O . ILE A 1 102 ? 8.317 -2.004 0.038 1.00 84.00 102 ILE A O 1
ATOM 794 N N . ILE A 1 103 ? 9.690 -0.828 1.366 1.00 84.38 103 ILE A N 1
ATOM 795 C CA . ILE A 1 103 ? 8.941 -1.050 2.601 1.00 84.38 103 ILE A CA 1
ATOM 796 C C . ILE A 1 103 ? 8.300 0.283 2.960 1.00 84.38 103 ILE A C 1
ATOM 798 O O . ILE A 1 103 ? 9.006 1.285 3.107 1.00 84.38 103 ILE A O 1
ATOM 802 N N . THR A 1 104 ? 6.973 0.314 3.062 1.00 85.25 104 THR A N 1
ATOM 803 C CA . THR A 1 104 ? 6.261 1.533 3.449 1.00 85.25 104 THR A CA 1
ATOM 804 C C . THR A 1 104 ? 6.278 1.700 4.965 1.00 85.25 104 THR A C 1
ATOM 806 O O . THR A 1 104 ? 6.617 0.787 5.723 1.00 85.25 104 THR A O 1
ATOM 809 N N . LYS A 1 105 ? 5.945 2.903 5.440 1.00 87.25 105 LYS A N 1
ATOM 810 C CA . LYS A 1 105 ? 5.830 3.140 6.879 1.00 87.25 105 LYS A CA 1
ATOM 811 C C . LYS A 1 105 ? 4.661 2.339 7.443 1.00 87.25 105 LYS A C 1
ATOM 813 O O . LYS A 1 105 ? 3.570 2.323 6.877 1.00 87.25 105 LYS A O 1
ATOM 818 N N . ASN A 1 106 ? 4.889 1.745 8.609 1.00 85.94 106 ASN A N 1
ATOM 819 C CA . ASN A 1 106 ? 3.844 1.051 9.345 1.00 85.94 106 ASN A CA 1
ATOM 820 C C . ASN A 1 106 ? 2.673 2.001 9.605 1.00 85.94 106 ASN A C 1
ATOM 822 O O . ASN A 1 106 ? 2.885 3.140 10.021 1.00 85.94 106 ASN A O 1
ATOM 826 N N . SER A 1 107 ? 1.459 1.512 9.385 1.00 87.19 107 SER A N 1
ATOM 827 C CA . SER A 1 107 ? 0.235 2.288 9.562 1.00 87.19 107 SER A CA 1
ATOM 828 C C . SER A 1 107 ? -0.650 1.642 10.613 1.00 87.19 107 SER A C 1
ATOM 830 O O . SER A 1 107 ? -0.800 0.424 10.630 1.00 87.19 107 SER A O 1
ATOM 832 N N . GLU A 1 108 ? -1.241 2.452 11.479 1.00 89.44 108 GLU A N 1
ATOM 833 C CA . GLU A 1 108 ? -2.257 2.002 12.426 1.00 89.44 108 GLU A CA 1
ATOM 834 C C . GLU A 1 108 ? -3.633 2.257 11.826 1.00 89.44 108 GLU A C 1
ATOM 836 O O . GLU A 1 108 ? -3.947 3.381 11.434 1.00 89.44 108 GLU A O 1
ATOM 841 N N . ILE A 1 109 ? -4.431 1.201 11.727 1.00 89.50 109 ILE A N 1
ATOM 842 C CA . ILE A 1 109 ? -5.747 1.220 11.102 1.00 89.50 109 ILE A CA 1
ATOM 843 C C . ILE A 1 109 ? -6.784 0.922 12.163 1.00 89.50 109 ILE A C 1
ATOM 845 O O . ILE A 1 109 ? -6.682 -0.069 12.884 1.00 89.50 109 ILE A O 1
ATOM 849 N N . TYR A 1 110 ? -7.785 1.788 12.225 1.00 89.81 110 TYR A N 1
ATOM 850 C CA . TYR A 1 110 ? -8.900 1.722 13.154 1.00 89.81 110 TYR A CA 1
ATOM 851 C C . TYR A 1 110 ? -10.194 1.496 12.369 1.00 89.81 110 TYR A C 1
ATOM 853 O O . TYR A 1 110 ? -10.257 1.749 11.166 1.00 89.81 110 TYR A O 1
ATOM 861 N N . ARG A 1 111 ? -11.269 1.081 13.049 1.00 86.75 111 ARG A N 1
ATOM 862 C CA . ARG A 1 111 ? -12.579 0.836 12.412 1.00 86.75 111 ARG A CA 1
ATOM 863 C C . ARG A 1 111 ? -13.126 2.029 11.608 1.00 86.75 111 ARG A C 1
ATOM 865 O O . ARG A 1 111 ? -13.847 1.824 10.639 1.00 86.75 111 ARG A O 1
ATOM 872 N N . CYS A 1 112 ? -12.783 3.259 11.994 1.00 87.94 112 CYS A N 1
ATOM 873 C CA . CYS A 1 112 ? -13.244 4.488 11.337 1.00 87.94 112 CYS A CA 1
ATOM 874 C C . CYS A 1 112 ? -12.293 5.013 10.246 1.00 87.94 112 CYS A C 1
ATOM 876 O O . CYS A 1 112 ? -12.554 6.078 9.691 1.00 87.94 112 CYS A O 1
ATOM 878 N N . THR A 1 113 ? -11.175 4.334 9.976 1.00 91.25 113 THR A N 1
ATOM 879 C CA . THR A 1 113 ? -10.214 4.760 8.952 1.00 91.25 113 THR A CA 1
ATOM 880 C C . THR A 1 113 ? -10.840 4.642 7.560 1.00 91.25 113 THR A C 1
ATOM 882 O O . THR A 1 113 ? -11.392 3.595 7.216 1.00 91.25 113 THR A O 1
ATOM 885 N N . ASP A 1 114 ? -10.722 5.687 6.733 1.00 94.56 114 ASP A N 1
ATOM 886 C CA . ASP A 1 114 ? -11.026 5.569 5.305 1.00 94.56 114 ASP A CA 1
ATOM 887 C C . ASP A 1 114 ? -9.968 4.674 4.652 1.00 94.56 114 ASP A C 1
ATOM 889 O O . ASP A 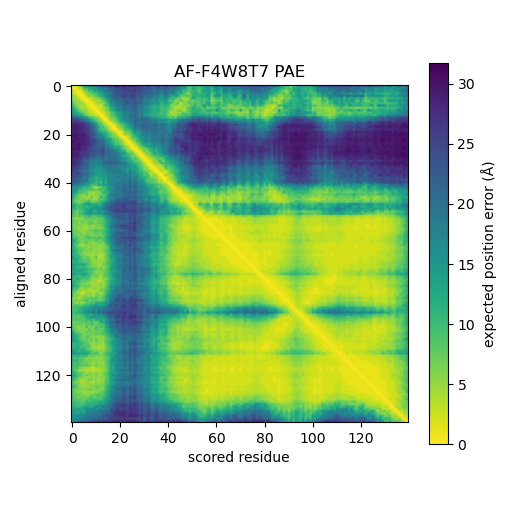1 114 ? -8.814 5.056 4.449 1.00 94.56 114 ASP A O 1
ATOM 893 N N . MET A 1 115 ? -10.369 3.437 4.372 1.00 90.50 115 MET A N 1
ATOM 894 C CA . MET A 1 115 ? -9.470 2.402 3.880 1.00 90.50 115 MET A CA 1
ATOM 895 C C . MET A 1 115 ? -8.954 2.699 2.468 1.00 90.50 115 MET A C 1
ATOM 897 O O . MET A 1 115 ? -7.824 2.334 2.154 1.00 90.50 115 MET A O 1
ATOM 901 N N . HIS A 1 116 ? -9.756 3.362 1.630 1.00 92.75 116 HIS A N 1
ATOM 902 C CA . HIS A 1 116 ? -9.355 3.693 0.265 1.00 92.75 116 HIS A CA 1
ATOM 903 C C . HIS A 1 116 ? -8.342 4.841 0.274 1.00 92.75 116 HIS A C 1
ATOM 905 O O . HIS A 1 116 ? -7.292 4.743 -0.357 1.00 92.75 116 HIS A O 1
ATOM 911 N N . GLU A 1 117 ? -8.617 5.903 1.038 1.00 95.38 117 GLU A N 1
ATOM 912 C CA . GLU A 1 117 ? -7.665 7.005 1.230 1.00 95.38 117 GLU A CA 1
ATOM 913 C C . GLU A 1 117 ? -6.357 6.510 1.860 1.00 95.38 117 GLU A C 1
ATOM 915 O O . GLU A 1 117 ? -5.266 6.901 1.435 1.00 95.38 117 GLU A O 1
ATOM 920 N N . TRP A 1 118 ? -6.452 5.625 2.859 1.00 94.69 118 TRP A N 1
ATOM 921 C CA . TRP A 1 118 ? -5.275 5.028 3.476 1.00 94.69 118 TRP A CA 1
ATOM 922 C C . TRP A 1 118 ? -4.428 4.270 2.451 1.00 94.69 118 TRP A C 1
ATOM 924 O O . TRP A 1 118 ? -3.220 4.509 2.389 1.00 94.69 118 TRP A O 1
ATOM 934 N N . TYR A 1 119 ? -5.044 3.395 1.650 1.00 93.62 119 TYR A N 1
ATOM 935 C CA . TYR A 1 119 ? -4.331 2.590 0.660 1.00 93.62 119 TYR A CA 1
ATOM 936 C C . TYR A 1 119 ? -3.621 3.466 -0.370 1.00 93.62 119 TYR A C 1
ATOM 938 O O . TYR A 1 119 ? -2.434 3.270 -0.626 1.00 93.62 119 TYR A O 1
ATOM 946 N N . GLU A 1 120 ? -4.298 4.492 -0.880 1.00 94.62 120 GLU A N 1
ATOM 947 C CA . GLU A 1 120 ? -3.700 5.412 -1.844 1.00 94.62 120 GLU A CA 1
ATOM 948 C C . GLU A 1 120 ? -2.464 6.112 -1.254 1.00 94.62 120 GLU A C 1
ATOM 950 O O . GLU A 1 120 ? -1.354 5.992 -1.772 1.00 94.62 120 GLU A O 1
ATOM 955 N N . ARG A 1 121 ? -2.612 6.759 -0.092 1.00 94.56 121 ARG A N 1
ATOM 956 C CA . ARG A 1 121 ? -1.546 7.592 0.493 1.00 94.56 121 ARG A CA 1
ATOM 957 C C . ARG A 1 121 ? -0.403 6.822 1.141 1.00 94.56 121 ARG A C 1
ATOM 959 O O . ARG A 1 121 ? 0.711 7.331 1.239 1.00 94.56 121 ARG A O 1
ATOM 966 N N . HIS A 1 122 ? -0.668 5.625 1.658 1.00 91.81 122 HIS A N 1
ATOM 967 C CA . HIS A 1 122 ? 0.298 4.882 2.478 1.00 91.81 122 HIS A CA 1
ATOM 968 C C . HIS A 1 122 ? 0.827 3.625 1.787 1.00 91.81 122 HIS A C 1
ATOM 970 O O . HIS A 1 122 ? 1.805 3.037 2.263 1.00 91.81 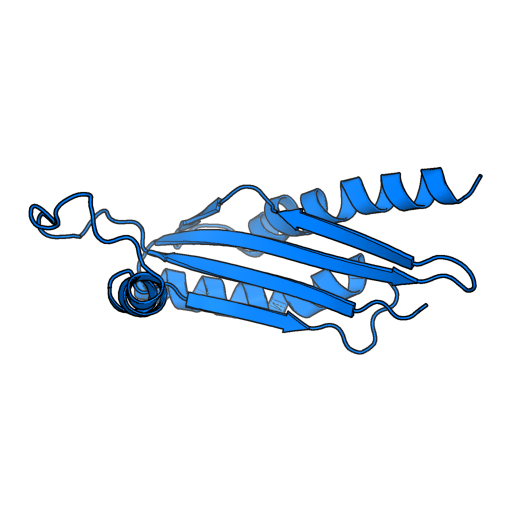122 HIS A O 1
ATOM 976 N N . VAL A 1 123 ? 0.214 3.225 0.669 1.00 90.38 123 VAL A N 1
ATOM 977 C CA . VAL A 1 123 ? 0.649 2.087 -0.143 1.00 90.38 123 VAL A CA 1
ATOM 978 C C . VAL A 1 123 ? 0.978 2.534 -1.560 1.00 90.38 123 VAL A C 1
ATOM 980 O O . VAL A 1 123 ? 2.128 2.392 -1.965 1.00 90.38 123 VAL A O 1
ATOM 983 N N . VAL A 1 124 ? 0.025 3.115 -2.291 1.00 93.00 124 VAL A N 1
ATOM 984 C CA . VAL A 1 124 ? 0.207 3.445 -3.715 1.00 93.00 124 VAL A CA 1
ATOM 985 C C . VAL A 1 124 ? 1.258 4.535 -3.909 1.00 93.00 124 VAL A C 1
ATOM 987 O O . VAL A 1 124 ? 2.291 4.274 -4.530 1.00 93.00 124 VAL A O 1
ATOM 990 N N . GLU A 1 125 ? 1.058 5.722 -3.334 1.00 93.69 125 GLU A N 1
ATOM 991 C CA . GLU A 1 125 ? 1.973 6.860 -3.505 1.00 93.69 125 GLU A CA 1
ATOM 992 C C . GLU A 1 125 ? 3.419 6.529 -3.072 1.00 93.69 125 GLU A C 1
ATOM 994 O O . GLU A 1 125 ? 4.342 6.752 -3.865 1.00 93.69 125 GLU A O 1
ATOM 999 N N . PRO A 1 126 ? 3.677 5.933 -1.882 1.00 92.38 126 PRO A N 1
ATOM 1000 C CA . PRO A 1 126 ? 5.044 5.656 -1.437 1.00 92.38 126 PRO A CA 1
ATOM 1001 C C . PRO A 1 126 ? 5.746 4.552 -2.233 1.00 92.38 126 PRO A C 1
ATOM 1003 O O . PRO A 1 126 ? 6.976 4.487 -2.214 1.00 92.38 126 PRO A O 1
ATOM 1006 N N . ILE A 1 127 ? 4.995 3.668 -2.901 1.00 90.19 127 ILE A N 1
ATOM 1007 C CA . ILE A 1 127 ? 5.565 2.649 -3.788 1.00 90.19 127 ILE A CA 1
ATOM 1008 C C . ILE A 1 127 ? 5.831 3.235 -5.177 1.00 90.19 127 ILE A C 1
ATOM 1010 O O . ILE A 1 127 ? 6.882 2.956 -5.747 1.00 90.19 127 ILE A O 1
ATOM 1014 N N . LEU A 1 128 ? 4.922 4.041 -5.732 1.00 90.88 128 LEU A N 1
ATOM 1015 C CA . LEU A 1 128 ? 5.062 4.550 -7.099 1.00 90.88 128 LEU A CA 1
ATOM 1016 C C . LEU A 1 128 ? 6.115 5.651 -7.232 1.00 90.88 128 LEU A C 1
ATOM 1018 O O . LEU A 1 128 ? 6.919 5.580 -8.161 1.00 90.88 128 LEU A O 1
ATOM 1022 N N . ALA A 1 129 ? 6.189 6.594 -6.290 1.00 91.31 129 ALA A N 1
ATOM 1023 C CA . ALA A 1 129 ? 7.149 7.700 -6.347 1.00 91.31 129 ALA A CA 1
ATOM 1024 C C . ALA A 1 129 ? 8.613 7.250 -6.592 1.00 91.31 129 ALA A C 1
ATOM 1026 O O . ALA A 1 129 ? 9.231 7.698 -7.560 1.00 91.31 129 ALA A O 1
ATOM 1027 N N . PRO A 1 130 ? 9.190 6.306 -5.815 1.00 87.06 130 PRO A N 1
ATOM 1028 C CA . PRO A 1 130 ? 10.557 5.839 -6.066 1.00 87.06 130 PRO A CA 1
ATOM 1029 C C . PRO A 1 130 ? 10.699 4.977 -7.333 1.00 87.06 130 PRO A C 1
ATOM 1031 O O . PRO A 1 130 ? 11.821 4.783 -7.808 1.00 87.06 130 PRO A O 1
ATOM 1034 N N . LEU A 1 131 ? 9.608 4.421 -7.873 1.00 84.75 131 LEU A N 1
ATOM 1035 C CA . LEU A 1 131 ? 9.635 3.656 -9.124 1.00 84.75 131 LEU A CA 1
ATOM 1036 C C . LEU A 1 131 ? 9.651 4.569 -10.353 1.00 84.75 131 LEU A C 1
ATOM 1038 O O . LEU A 1 131 ? 10.331 4.239 -11.324 1.00 84.75 131 LEU A O 1
ATOM 1042 N N . GLU A 1 132 ? 8.960 5.706 -10.310 1.00 81.69 132 GLU A N 1
ATOM 1043 C CA . GLU A 1 132 ? 9.006 6.727 -11.365 1.00 81.69 132 GLU A CA 1
ATOM 1044 C C . GLU A 1 132 ? 10.413 7.322 -11.483 1.00 81.69 132 GLU A C 1
ATOM 1046 O O . GLU A 1 132 ? 11.018 7.277 -12.555 1.00 81.69 132 GLU A O 1
ATOM 1051 N N . GLU A 1 133 ? 11.009 7.731 -10.357 1.00 78.06 133 GLU A N 1
ATOM 1052 C CA . GLU A 1 133 ? 12.396 8.215 -10.328 1.00 78.06 133 GLU A CA 1
ATOM 1053 C C . GLU A 1 133 ? 13.407 7.178 -10.836 1.00 78.06 133 GLU A C 1
ATOM 1055 O O . GLU A 1 133 ? 14.472 7.526 -11.351 1.00 78.06 133 GLU A O 1
ATOM 1060 N N . PHE A 1 134 ? 13.126 5.889 -10.630 1.00 73.00 134 PHE A N 1
ATOM 1061 C CA . PHE A 1 134 ? 13.984 4.813 -11.108 1.00 73.00 134 PHE A CA 1
ATOM 1062 C C . PHE A 1 134 ? 13.906 4.665 -12.632 1.00 73.00 134 PHE A C 1
ATOM 1064 O O . PHE A 1 134 ? 14.937 4.476 -13.274 1.00 73.00 134 PHE A O 1
ATOM 1071 N N . GLN A 1 135 ? 12.712 4.797 -13.214 1.00 66.12 135 GLN A N 1
ATOM 1072 C CA . GLN A 1 135 ? 12.522 4.722 -14.663 1.00 66.12 135 GLN A CA 1
ATOM 1073 C C . GLN A 1 135 ? 13.169 5.899 -15.400 1.00 66.12 135 GLN A C 1
ATOM 1075 O O . GLN A 1 135 ? 13.770 5.688 -16.452 1.00 66.12 135 GLN A O 1
ATOM 1080 N N . GLU A 1 136 ? 13.099 7.114 -14.851 1.00 61.78 136 GLU A N 1
ATOM 1081 C CA . GLU A 1 136 ? 13.713 8.292 -15.478 1.00 61.78 136 GLU A CA 1
ATOM 1082 C C . GLU A 1 136 ? 15.241 8.172 -15.567 1.00 61.78 136 GLU A C 1
ATOM 1084 O O . GLU A 1 136 ? 15.823 8.449 -16.617 1.00 61.78 136 GLU A O 1
ATOM 1089 N N . ARG A 1 137 ? 15.905 7.690 -14.508 1.00 62.94 137 ARG A N 1
ATOM 1090 C CA . ARG A 1 137 ? 17.376 7.572 -14.460 1.00 62.94 137 ARG A CA 1
ATOM 1091 C C . ARG A 1 137 ? 17.947 6.549 -15.441 1.00 62.94 137 ARG A C 1
ATOM 1093 O O . ARG A 1 137 ? 19.057 6.740 -15.927 1.00 62.94 137 ARG A O 1
ATOM 1100 N N . ASP A 1 138 ? 17.202 5.486 -15.726 1.00 58.00 138 ASP A N 1
ATOM 1101 C CA . ASP A 1 138 ? 17.631 4.407 -16.623 1.00 58.00 138 ASP A CA 1
ATOM 1102 C C . ASP A 1 138 ? 17.248 4.656 -18.098 1.00 58.00 138 ASP A C 1
ATOM 1104 O O . ASP A 1 138 ? 17.541 3.823 -18.958 1.00 58.00 138 ASP A O 1
ATOM 1108 N N . SER A 1 139 ? 16.601 5.790 -18.401 1.00 56.84 139 SER A N 1
ATOM 1109 C CA . SER A 1 139 ? 16.200 6.187 -19.761 1.00 56.84 139 SER A CA 1
ATOM 1110 C C . SER A 1 139 ? 17.237 7.037 -20.520 1.00 56.84 139 SER A C 1
ATOM 1112 O O . SER A 1 139 ? 16.993 7.391 -21.676 1.00 56.84 139 SER A O 1
ATOM 1114 N N . GLY A 1 140 ? 18.375 7.346 -19.881 1.00 45.69 140 GLY A N 1
ATOM 1115 C CA . GLY A 1 140 ? 19.501 8.116 -20.432 1.00 45.69 140 GLY A CA 1
ATOM 1116 C C . GLY A 1 140 ? 20.565 7.280 -21.135 1.00 45.69 140 GLY A C 1
ATOM 1117 O O . GLY A 1 140 ? 20.910 6.191 -20.620 1.00 45.69 140 GLY A O 1
#

Sequence (140 aa):
MTLVMSTLATLTPFLQDIPNISLFPSKAVDLANLATMDKLYNILTGAVINSNHIKPQRFLEDAGDVVLERVRDAVERHDSVKVNIAFNGEFATKDKRANKSIITKNSEIYRCTDMHEWYERHVVEPILAPLEEFQERDSG

Organism: Acromyrmex echinatior (NCBI:txid103372)

Radius of gyration: 17.74 Å; Cα contacts (8 Å, |Δi|>4): 196; chains: 1; bounding box: 34×30×55 Å

Foldseek 3Di:
DFKKKKKKKKKFFDPPDDDDPPDDDDPDPDPVVVVVCCVVRVIDIDMDIDDDDPDPLVSLVVCLVVVLVVLQVVCVVRQKIKMKIKMWIWDDDPPDIDIDIFIWDIDMDGNPDPSVVCSCPGPVVSVVVVVVVVVVVVVD